Protein AF-A0ABD0QMB3-F1 (afdb_monomer_lite)

InterPro domains:
  IPR005568 Large ribosomal subunit protein uL6, N-terminal [PF03868] (6-65)

Secondary structure (DSSP, 8-state):
-------PPPPPP--SS-EEETTEESS-HHHHHHHTTTTT-------S--------PPPSEEEEE-SSTTS-SEEEEESS--

pLDDT: mean 79.15, std 12.91, range [47.41, 95.62]

Radius of gyration: 26.59 Å; chains: 1; bounding box: 52×44×64 Å

Sequence (82 aa):
MAEGDKKKKAHKHGSRNPVLVRGIGRYSRSSMYARRAMYKRKTKAPVTKIEKKVKERAPTTVTKTVGGDKNGGTRVVKLRKM

Organism: Cirrhinus mrigala (NCBI:txid683832)

Structure (mmCIF, N/CA/C/O backbone):
data_AF-A0ABD0QMB3-F1
#
_entry.id   AF-A0ABD0QMB3-F1
#
loop_
_atom_site.group_PDB
_atom_site.id
_atom_site.type_symbol
_atom_site.label_atom_id
_atom_site.label_alt_id
_atom_site.label_comp_id
_atom_site.label_asym_id
_atom_site.label_entity_id
_atom_site.label_seq_id
_atom_site.pdbx_PDB_ins_code
_atom_site.Cartn_x
_atom_site.Cartn_y
_atom_site.Cartn_z
_atom_site.occupancy
_atom_site.B_iso_or_equiv
_atom_site.auth_seq_id
_atom_site.auth_comp_id
_atom_site.auth_asym_id
_atom_site.auth_atom_id
_atom_site.pdbx_PDB_model_num
ATOM 1 N N . MET A 1 1 ? -22.901 34.499 -2.047 1.00 48.25 1 MET A N 1
ATOM 2 C CA . MET A 1 1 ? -22.904 33.251 -2.836 1.00 48.25 1 MET A CA 1
ATOM 3 C C . MET A 1 1 ? -21.518 33.071 -3.430 1.00 48.25 1 MET A C 1
ATOM 5 O O . MET A 1 1 ? -21.212 33.714 -4.420 1.00 48.25 1 MET A O 1
ATOM 9 N N . ALA A 1 2 ? -20.651 32.293 -2.791 1.00 47.41 2 ALA A N 1
ATOM 10 C CA . ALA A 1 2 ? -19.395 31.864 -3.395 1.00 47.41 2 ALA A CA 1
ATOM 11 C C . ALA A 1 2 ? -19.318 30.360 -3.160 1.00 47.41 2 ALA A C 1
ATOM 13 O O . ALA A 1 2 ? -19.138 29.895 -2.035 1.00 47.41 2 ALA A O 1
ATOM 14 N N . GLU A 1 3 ? -19.643 29.621 -4.213 1.00 48.66 3 GLU A N 1
ATOM 15 C CA . GLU A 1 3 ? -19.685 28.171 -4.230 1.00 48.66 3 GLU A CA 1
ATOM 16 C C . GLU A 1 3 ? -18.271 27.651 -3.947 1.00 48.66 3 GLU A C 1
ATOM 18 O O . GLU A 1 3 ? -17.344 27.876 -4.719 1.00 48.66 3 GLU A O 1
ATOM 23 N N . GLY A 1 4 ? -18.081 27.038 -2.778 1.00 53.25 4 GLY A N 1
ATOM 24 C CA . GLY A 1 4 ? -16.786 26.511 -2.369 1.00 53.25 4 GLY A CA 1
ATOM 25 C C . GLY A 1 4 ? -16.308 25.438 -3.342 1.00 53.25 4 GLY A C 1
ATOM 26 O O . GLY A 1 4 ? -16.994 24.433 -3.543 1.00 53.25 4 GLY A O 1
ATOM 27 N N . ASP A 1 5 ? -15.119 25.644 -3.906 1.00 62.78 5 ASP A N 1
ATOM 28 C CA . ASP A 1 5 ? -14.411 24.698 -4.764 1.00 62.78 5 ASP A CA 1
ATOM 29 C C . ASP A 1 5 ? -14.367 23.300 -4.130 1.00 62.78 5 ASP A C 1
ATOM 31 O O . ASP A 1 5 ? -13.554 22.986 -3.250 1.00 62.78 5 ASP A O 1
ATOM 35 N N . LYS A 1 6 ? -15.251 22.414 -4.592 1.00 65.50 6 LYS A N 1
ATOM 36 C CA . LYS A 1 6 ? -15.242 20.999 -4.218 1.00 65.50 6 LYS A CA 1
ATOM 37 C C . LYS A 1 6 ? -13.972 20.368 -4.794 1.00 65.50 6 LYS A C 1
ATOM 39 O O . LYS A 1 6 ? -13.936 19.979 -5.962 1.00 65.50 6 LYS A O 1
ATOM 44 N N . LYS A 1 7 ? -12.920 20.243 -3.973 1.00 64.88 7 LYS A N 1
ATOM 45 C CA . LYS A 1 7 ? -11.676 19.535 -4.333 1.00 64.88 7 LYS A CA 1
ATOM 46 C C . LYS A 1 7 ? -12.010 18.158 -4.915 1.00 64.88 7 LYS A C 1
ATOM 48 O O . LYS A 1 7 ? -12.527 17.285 -4.216 1.00 64.88 7 LYS A O 1
ATOM 53 N N . LYS A 1 8 ? -11.682 17.951 -6.196 1.00 69.06 8 LYS A N 1
ATOM 54 C CA . LYS A 1 8 ? -11.826 16.651 -6.864 1.00 69.06 8 LYS A CA 1
ATOM 55 C C . LYS A 1 8 ? -11.030 15.602 -6.086 1.00 69.06 8 LYS A C 1
ATOM 57 O O . LYS A 1 8 ? -9.850 15.790 -5.789 1.00 69.06 8 LYS A O 1
ATOM 62 N N . LYS A 1 9 ? -11.690 14.497 -5.736 1.00 72.75 9 LYS A N 1
ATOM 63 C CA . LYS A 1 9 ? -11.084 13.376 -5.009 1.00 72.75 9 LYS A CA 1
ATOM 64 C C . LYS A 1 9 ? -9.903 12.858 -5.835 1.00 72.75 9 LYS A C 1
ATOM 66 O O . LYS A 1 9 ? -10.098 12.428 -6.968 1.00 72.75 9 LYS A O 1
ATOM 71 N N . ALA A 1 10 ? -8.686 12.929 -5.295 1.00 74.31 10 ALA A N 1
ATOM 72 C CA . ALA A 1 10 ? -7.501 12.475 -6.014 1.00 74.31 10 ALA A CA 1
ATOM 73 C C . ALA A 1 10 ? -7.655 10.992 -6.386 1.00 74.31 10 ALA A C 1
ATOM 75 O O . ALA A 1 10 ? -7.964 10.157 -5.528 1.00 74.31 10 ALA A O 1
ATOM 76 N N . HIS A 1 11 ? -7.454 10.663 -7.663 1.00 71.88 11 HIS A N 1
ATOM 77 C CA . HIS A 1 11 ? -7.481 9.275 -8.108 1.00 71.88 11 HIS A CA 1
ATOM 78 C C . HIS A 1 11 ? -6.439 8.459 -7.339 1.00 71.88 11 HIS A C 1
ATOM 80 O O . HIS A 1 11 ? -5.316 8.914 -7.094 1.00 71.88 11 HIS A O 1
ATOM 86 N N . LYS A 1 12 ? -6.812 7.231 -6.955 1.00 78.62 12 LYS A N 1
ATOM 87 C CA . LYS A 1 12 ? -5.858 6.289 -6.364 1.00 78.62 12 LYS A CA 1
ATOM 88 C C . LYS A 1 12 ? -4.708 6.086 -7.346 1.00 78.62 12 LYS A C 1
ATOM 90 O O . LYS A 1 12 ? -4.910 5.972 -8.551 1.00 78.62 12 LYS A O 1
ATOM 95 N N . HIS A 1 13 ? -3.496 6.055 -6.811 1.00 80.50 13 HIS A N 1
ATOM 96 C CA . HIS A 1 13 ? -2.302 5.949 -7.628 1.00 80.50 13 HIS A CA 1
ATOM 97 C C . HIS A 1 13 ? -2.260 4.607 -8.383 1.00 80.50 13 HIS A C 1
ATOM 99 O O . HIS A 1 13 ? -2.297 3.549 -7.756 1.00 80.50 13 HIS A O 1
ATOM 105 N N . GLY A 1 14 ? -2.175 4.661 -9.716 1.00 84.62 14 GLY A N 1
ATOM 106 C CA . GLY A 1 14 ? -2.034 3.484 -10.579 1.00 84.62 14 GLY A CA 1
ATOM 107 C C . GLY A 1 14 ? -0.621 2.887 -10.581 1.00 84.62 14 GLY A C 1
ATOM 108 O O . GLY A 1 14 ? 0.297 3.382 -9.924 1.00 84.62 14 GLY A O 1
ATOM 109 N N . SER A 1 15 ? -0.416 1.808 -11.342 1.00 85.69 15 SER A N 1
ATOM 110 C CA . SER A 1 15 ? 0.927 1.247 -11.541 1.00 85.69 15 SER A CA 1
ATOM 111 C C . SER A 1 15 ? 1.828 2.243 -12.280 1.00 85.69 15 SER A C 1
ATOM 113 O O . SER A 1 15 ? 1.469 2.751 -13.335 1.00 85.69 15 SER A O 1
ATOM 115 N N . ARG A 1 16 ? 3.047 2.465 -11.768 1.00 90.12 16 ARG A N 1
ATOM 116 C CA . ARG A 1 16 ? 4.103 3.219 -12.478 1.00 90.12 16 ARG A CA 1
ATOM 117 C C . ARG A 1 16 ? 4.868 2.372 -13.509 1.00 90.12 16 ARG A C 1
ATOM 119 O O . ARG A 1 16 ? 5.782 2.905 -14.139 1.00 90.12 16 ARG A O 1
ATOM 126 N N . ASN A 1 17 ? 4.549 1.075 -13.628 1.00 93.56 17 ASN A N 1
ATOM 127 C CA . ASN A 1 17 ? 5.141 0.151 -14.598 1.00 93.56 17 ASN A CA 1
ATOM 128 C C . ASN A 1 17 ? 4.086 -0.254 -15.641 1.00 93.56 17 ASN A C 1
ATOM 130 O O . ASN A 1 17 ? 3.178 -1.012 -15.280 1.00 93.56 17 ASN A O 1
ATOM 134 N N . PRO A 1 18 ? 4.162 0.256 -16.884 1.00 93.00 18 PRO A N 1
ATOM 135 C CA . PRO A 1 18 ? 3.263 -0.164 -17.950 1.00 93.00 18 PRO A CA 1
ATOM 136 C C . PRO A 1 18 ? 3.580 -1.602 -18.376 1.00 93.00 18 PRO A C 1
ATOM 138 O O . PRO A 1 18 ? 4.731 -2.039 -18.333 1.00 93.00 18 PRO A O 1
ATOM 141 N N . VAL A 1 19 ? 2.546 -2.331 -18.781 1.00 94.06 19 VAL A N 1
ATOM 142 C CA . VAL A 1 19 ?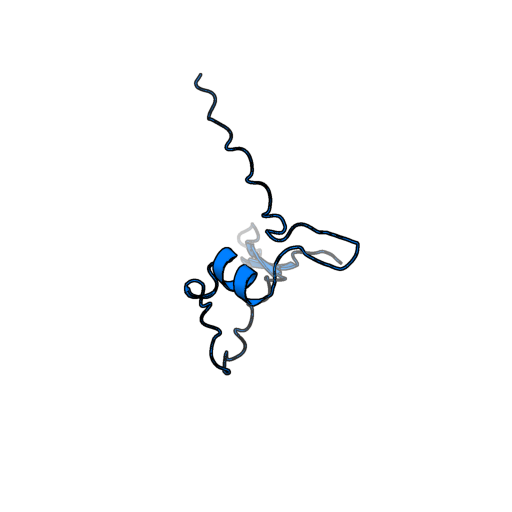 2.649 -3.714 -19.262 1.00 94.06 19 VAL A CA 1
ATOM 143 C C . VAL A 1 19 ? 3.122 -3.697 -20.718 1.00 94.06 19 VAL A C 1
ATOM 145 O O . VAL A 1 19 ? 2.625 -2.894 -21.503 1.00 94.06 19 VAL A O 1
ATOM 148 N N . LEU A 1 20 ? 4.098 -4.541 -21.064 1.00 91.56 20 LEU A N 1
ATOM 149 C CA . LEU A 1 20 ? 4.518 -4.754 -22.457 1.00 91.56 20 LEU A CA 1
ATOM 150 C C . LEU A 1 20 ? 3.711 -5.889 -23.087 1.00 91.56 20 LEU A C 1
ATOM 152 O O . LEU A 1 20 ? 3.097 -5.715 -24.130 1.00 91.56 20 LEU A O 1
ATOM 156 N N . VAL A 1 21 ? 3.677 -7.028 -22.399 1.00 93.31 21 VAL A N 1
ATOM 157 C CA . VAL A 1 21 ? 2.862 -8.208 -22.711 1.00 93.31 21 VAL A CA 1
ATOM 158 C C . VAL A 1 21 ? 2.289 -8.759 -21.409 1.00 93.31 21 VAL A C 1
ATOM 160 O O . VAL A 1 21 ? 2.776 -8.423 -20.327 1.00 93.31 21 VAL A O 1
ATOM 163 N N . ARG A 1 22 ? 1.243 -9.588 -21.470 1.00 94.44 22 ARG A N 1
ATOM 164 C CA . ARG A 1 22 ? 0.574 -10.108 -20.266 1.00 94.44 22 ARG A CA 1
ATOM 165 C C . ARG A 1 22 ? 1.591 -10.773 -19.325 1.00 94.44 22 ARG A C 1
ATOM 167 O O . ARG A 1 22 ? 2.231 -11.748 -19.688 1.00 94.44 22 ARG A O 1
ATOM 174 N N . GLY A 1 23 ? 1.737 -10.226 -18.117 1.00 92.38 23 GLY A N 1
ATOM 175 C CA . GLY A 1 23 ? 2.676 -10.721 -17.101 1.00 92.38 23 GLY A CA 1
ATOM 176 C C . GLY A 1 23 ? 4.075 -10.089 -17.118 1.00 92.38 23 GLY A C 1
ATOM 177 O O . GLY A 1 23 ? 4.809 -10.267 -16.149 1.00 92.38 23 GLY A O 1
ATOM 178 N N . ILE A 1 24 ? 4.433 -9.294 -18.136 1.00 93.44 24 ILE A N 1
ATOM 179 C CA . ILE A 1 24 ? 5.746 -8.636 -18.241 1.00 93.44 24 ILE A CA 1
ATOM 180 C C . ILE A 1 24 ? 5.581 -7.113 -18.241 1.00 93.44 24 ILE A C 1
ATOM 182 O O . ILE A 1 24 ? 4.959 -6.518 -19.124 1.00 93.44 24 ILE A O 1
ATOM 186 N N . GLY A 1 25 ? 6.163 -6.468 -17.229 1.00 94.31 25 GLY A N 1
ATOM 187 C CA . GLY A 1 25 ? 6.251 -5.011 -17.145 1.00 94.31 25 GLY A CA 1
ATOM 188 C C . GLY A 1 25 ? 7.440 -4.455 -17.928 1.00 94.31 25 GLY A C 1
ATOM 189 O O . GLY A 1 25 ? 8.445 -5.133 -18.110 1.00 94.31 25 GLY A O 1
ATOM 190 N N . ARG A 1 26 ? 7.350 -3.190 -18.343 1.00 95.62 26 ARG A N 1
ATOM 191 C CA . ARG A 1 26 ? 8.404 -2.488 -19.093 1.00 95.62 26 ARG A CA 1
ATOM 192 C C . ARG A 1 26 ? 9.697 -2.294 -18.304 1.00 95.62 26 ARG A C 1
ATOM 194 O O . ARG A 1 26 ? 10.778 -2.313 -18.879 1.00 95.62 26 ARG A O 1
ATOM 201 N N . TYR A 1 27 ? 9.588 -2.041 -17.004 1.00 95.62 27 TYR A N 1
ATOM 202 C CA . TYR A 1 27 ? 10.719 -1.668 -16.156 1.00 95.62 27 TYR A CA 1
ATOM 203 C C . TYR A 1 27 ? 11.167 -2.806 -15.237 1.00 95.62 27 TYR A C 1
ATOM 205 O O . TYR A 1 27 ? 10.344 -3.530 -14.671 1.00 95.62 27 TYR A O 1
ATOM 213 N N . SER A 1 28 ? 12.485 -2.896 -15.039 1.00 93.81 28 SER A N 1
ATOM 214 C CA . SER A 1 28 ? 13.148 -3.805 -14.098 1.00 93.81 28 SER A CA 1
ATOM 215 C C . SER A 1 28 ? 12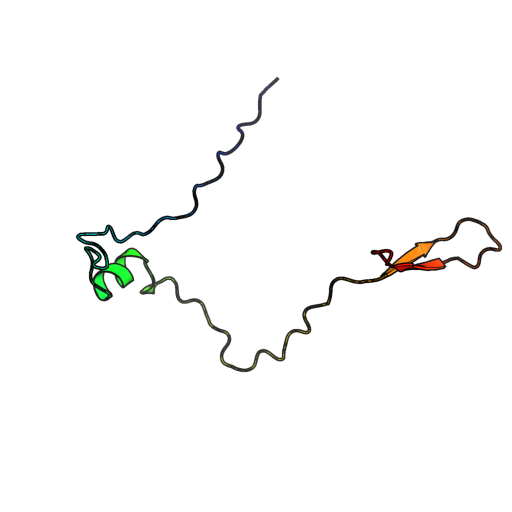.918 -3.423 -12.626 1.00 93.81 28 SER A C 1
ATOM 217 O O . SER A 1 28 ? 12.433 -2.336 -12.296 1.00 93.81 28 SER A O 1
ATOM 219 N N . ARG A 1 29 ? 13.315 -4.303 -11.696 1.00 92.50 29 ARG A N 1
ATOM 220 C CA . ARG A 1 29 ? 13.172 -4.064 -10.246 1.00 92.50 29 ARG A CA 1
ATOM 221 C C . ARG A 1 29 ? 13.934 -2.821 -9.771 1.00 92.50 29 ARG A C 1
ATOM 223 O O . ARG A 1 29 ? 13.357 -1.998 -9.061 1.00 92.50 29 ARG A O 1
ATOM 230 N N . SER A 1 30 ? 15.190 -2.656 -10.185 1.00 94.19 30 SER A N 1
ATOM 231 C CA . SER A 1 30 ? 16.050 -1.539 -9.762 1.00 94.19 30 SER A CA 1
ATOM 232 C C . SER A 1 30 ? 15.562 -0.195 -10.309 1.00 94.19 30 SER A C 1
ATOM 234 O O . SER A 1 30 ? 15.484 0.789 -9.574 1.00 94.19 30 SER A O 1
ATOM 236 N N . SER A 1 31 ? 15.127 -0.162 -11.572 1.00 94.31 31 SER A N 1
ATOM 237 C CA . SER A 1 31 ? 14.539 1.047 -12.164 1.00 94.31 31 SER A CA 1
ATOM 238 C C . SER A 1 31 ? 13.220 1.428 -11.478 1.00 94.31 31 SER A C 1
ATOM 240 O O . SER A 1 31 ? 12.986 2.600 -11.169 1.00 94.31 31 SER A O 1
ATOM 242 N N . MET A 1 32 ? 12.385 0.447 -11.124 1.00 94.19 32 MET A N 1
ATOM 243 C CA . MET A 1 32 ? 11.169 0.686 -10.341 1.00 94.19 32 MET A CA 1
ATOM 244 C C . MET A 1 32 ? 11.438 1.167 -8.909 1.00 94.19 32 MET A C 1
ATOM 246 O O . MET A 1 32 ? 10.669 1.988 -8.397 1.00 94.19 32 MET A O 1
ATOM 250 N N . TYR A 1 33 ? 12.510 0.698 -8.266 1.00 92.06 33 TYR A N 1
ATOM 251 C CA . TYR A 1 33 ? 12.923 1.150 -6.934 1.00 92.06 33 TYR A CA 1
ATOM 252 C C . TYR A 1 33 ? 13.231 2.656 -6.919 1.00 92.06 33 TYR A C 1
ATOM 254 O O . TYR A 1 33 ? 12.723 3.384 -6.056 1.00 92.06 33 TYR A O 1
ATOM 262 N N . ALA A 1 34 ? 13.962 3.135 -7.932 1.00 91.81 34 ALA A N 1
ATOM 263 C CA . ALA A 1 34 ? 14.236 4.556 -8.131 1.00 91.81 34 ALA A CA 1
ATOM 264 C C . ALA A 1 34 ? 12.953 5.357 -8.434 1.00 91.81 34 ALA A C 1
ATOM 266 O O . ALA A 1 34 ? 12.678 6.346 -7.753 1.00 91.81 34 ALA A O 1
ATOM 267 N N . ARG A 1 35 ? 12.103 4.892 -9.367 1.00 91.75 35 ARG A N 1
ATOM 268 C CA . ARG A 1 35 ? 10.840 5.572 -9.752 1.00 91.75 35 ARG A CA 1
ATOM 269 C C . ARG A 1 35 ? 9.827 5.694 -8.613 1.00 91.75 35 ARG A C 1
ATOM 271 O O . ARG A 1 35 ? 9.058 6.651 -8.563 1.00 91.75 35 ARG A O 1
ATOM 278 N N . ARG A 1 36 ? 9.780 4.715 -7.704 1.00 89.94 36 ARG A N 1
ATOM 279 C CA . ARG A 1 36 ? 8.929 4.763 -6.499 1.00 89.94 36 ARG A CA 1
ATOM 280 C C . ARG A 1 36 ? 9.537 5.618 -5.380 1.00 89.94 36 ARG A C 1
ATOM 282 O O . ARG A 1 36 ? 8.876 5.812 -4.361 1.00 89.94 36 ARG A O 1
ATOM 289 N N . ALA A 1 37 ? 10.765 6.110 -5.561 1.00 90.38 37 ALA A N 1
ATOM 290 C CA . ALA A 1 37 ? 11.560 6.801 -4.551 1.00 90.38 37 ALA A CA 1
ATOM 291 C C . ALA A 1 37 ? 11.664 6.015 -3.231 1.00 90.38 37 ALA A C 1
ATOM 293 O O . ALA A 1 37 ? 11.666 6.592 -2.142 1.00 90.38 37 ALA A O 1
ATOM 294 N N . MET A 1 38 ? 11.742 4.682 -3.326 1.00 87.62 38 MET A N 1
ATOM 295 C CA . MET A 1 38 ? 11.775 3.795 -2.155 1.00 87.62 38 MET A CA 1
ATOM 296 C C . MET A 1 38 ? 13.009 4.040 -1.280 1.00 87.62 38 MET A C 1
ATOM 298 O O . MET A 1 38 ? 12.931 3.909 -0.066 1.00 87.62 38 MET A O 1
ATOM 302 N N . TYR A 1 39 ? 14.114 4.488 -1.880 1.00 87.81 39 TYR A N 1
ATOM 303 C CA . TYR A 1 39 ? 15.335 4.860 -1.165 1.00 87.81 39 TYR A CA 1
ATOM 304 C C . TYR A 1 39 ? 15.130 5.982 -0.134 1.00 87.81 39 TYR A C 1
ATOM 306 O O . TYR A 1 39 ? 15.775 5.966 0.912 1.00 87.81 39 TYR A O 1
ATOM 314 N N . LYS A 1 40 ? 14.203 6.918 -0.400 1.00 87.94 40 LYS A N 1
ATOM 315 C CA . LYS A 1 40 ? 13.773 7.964 0.549 1.00 87.94 40 LYS A CA 1
ATOM 316 C C . LYS A 1 40 ? 12.636 7.480 1.444 1.00 87.94 40 LYS A C 1
ATOM 318 O O . LYS A 1 40 ? 12.588 7.812 2.623 1.00 87.94 40 LYS A O 1
ATOM 323 N N . ARG A 1 41 ? 11.715 6.682 0.893 1.00 80.56 41 ARG A N 1
ATOM 324 C CA . ARG A 1 41 ? 10.555 6.124 1.606 1.00 80.56 41 ARG A CA 1
ATOM 325 C C . ARG A 1 41 ? 10.950 4.898 2.428 1.00 80.56 41 ARG A C 1
ATOM 327 O O . ARG A 1 41 ? 10.471 3.793 2.190 1.00 80.56 41 ARG A O 1
ATOM 334 N N . LYS A 1 42 ? 11.810 5.098 3.421 1.00 73.12 42 LYS A N 1
ATOM 335 C CA . LYS A 1 42 ? 12.078 4.078 4.433 1.00 73.12 42 LYS A CA 1
ATOM 336 C C . LYS A 1 42 ? 10.968 4.154 5.473 1.00 73.12 42 LYS A C 1
ATOM 338 O O . LYS A 1 42 ? 11.011 4.977 6.383 1.00 73.12 42 LYS A O 1
ATOM 343 N N . THR A 1 43 ? 9.942 3.321 5.326 1.00 68.38 43 THR A N 1
ATOM 344 C CA . THR A 1 43 ? 9.023 3.071 6.437 1.00 68.38 43 THR A CA 1
ATOM 345 C C . THR A 1 43 ? 9.837 2.417 7.545 1.00 68.38 43 THR A C 1
ATOM 347 O O . THR A 1 43 ? 10.339 1.309 7.352 1.00 68.38 43 THR A O 1
ATOM 350 N N . LYS A 1 44 ? 10.007 3.101 8.682 1.00 64.69 44 LYS A N 1
ATOM 351 C CA . LYS A 1 44 ? 10.533 2.474 9.896 1.00 64.69 44 LYS A CA 1
ATOM 352 C C . LYS A 1 44 ? 9.534 1.385 10.286 1.00 64.69 44 LYS A C 1
ATOM 354 O O . LYS A 1 44 ? 8.480 1.686 10.840 1.00 64.69 44 LYS A O 1
ATOM 359 N N . ALA A 1 45 ? 9.819 0.140 9.916 1.00 61.06 45 ALA A N 1
ATOM 360 C CA . ALA A 1 45 ? 9.124 -0.985 10.510 1.00 61.06 45 ALA A CA 1
ATOM 361 C C . ALA A 1 45 ? 9.508 -0.979 11.996 1.00 61.06 45 ALA A C 1
ATOM 363 O O . ALA A 1 45 ? 10.702 -0.874 12.293 1.00 61.06 45 ALA A O 1
ATOM 364 N N . PRO A 1 46 ? 8.550 -1.018 12.932 1.00 62.50 46 PRO A N 1
ATOM 365 C CA . PRO A 1 46 ? 8.897 -1.231 14.326 1.00 62.50 46 PRO A CA 1
ATOM 366 C C . PRO A 1 46 ? 9.642 -2.565 14.406 1.00 62.50 46 PRO A C 1
ATOM 368 O O . PRO A 1 46 ? 9.096 -3.613 14.057 1.00 62.50 46 PRO A O 1
ATOM 371 N N . VAL A 1 47 ? 10.917 -2.493 14.790 1.00 61.56 47 VAL A N 1
ATOM 372 C CA . VAL A 1 47 ? 11.762 -3.659 15.036 1.00 61.56 47 VAL A CA 1
ATOM 373 C C . VAL A 1 47 ? 11.046 -4.483 16.097 1.00 61.56 47 VAL A C 1
ATOM 375 O O . VAL A 1 47 ? 10.709 -3.981 17.164 1.00 61.56 47 VAL A O 1
ATOM 378 N N . THR A 1 48 ? 10.702 -5.705 15.714 1.00 65.00 48 THR A N 1
ATOM 379 C CA . THR A 1 48 ? 10.062 -6.769 16.491 1.00 65.00 48 THR A CA 1
ATOM 380 C C . THR A 1 48 ? 10.127 -6.590 18.011 1.00 65.00 48 THR A C 1
ATOM 382 O O . THR A 1 48 ? 11.087 -7.011 18.649 1.00 65.00 48 THR A O 1
ATOM 385 N N . LYS A 1 49 ? 9.084 -5.951 18.550 1.00 62.25 49 LYS A N 1
ATOM 386 C CA . LYS A 1 49 ? 8.414 -6.128 19.854 1.00 62.25 49 LYS A CA 1
ATOM 387 C C . LYS A 1 49 ? 7.411 -4.979 19.989 1.00 62.25 49 LYS A C 1
ATOM 389 O O . LYS A 1 49 ? 7.490 -4.133 20.868 1.00 62.25 49 LYS A O 1
ATOM 394 N N . ILE A 1 50 ? 6.456 -4.915 19.059 1.00 59.31 50 ILE A N 1
ATOM 395 C CA . ILE A 1 50 ? 5.213 -4.219 19.380 1.00 59.31 50 ILE A CA 1
ATOM 396 C C . ILE A 1 50 ? 4.538 -5.163 20.365 1.00 59.31 50 ILE A C 1
ATOM 398 O O . ILE A 1 50 ? 3.935 -6.151 19.939 1.00 59.31 50 ILE A O 1
ATOM 402 N N . GLU A 1 51 ? 4.693 -4.912 21.667 1.00 61.72 51 GLU A N 1
ATOM 403 C CA . GLU A 1 51 ? 3.698 -5.356 22.642 1.00 61.72 51 GLU A CA 1
ATOM 404 C C . GLU A 1 51 ? 2.362 -5.102 21.979 1.00 61.72 51 GLU A C 1
ATOM 406 O O . GLU A 1 51 ? 2.131 -3.970 21.545 1.00 61.72 51 GLU A O 1
ATOM 411 N N . LYS A 1 52 ? 1.586 -6.166 21.727 1.00 62.41 52 LYS A N 1
ATOM 412 C CA . LYS A 1 52 ? 0.322 -6.075 21.000 1.00 62.41 52 LYS A CA 1
ATOM 413 C C . LYS A 1 52 ? -0.400 -4.875 21.587 1.00 62.41 52 LYS A C 1
ATOM 415 O O . LYS A 1 52 ? -0.906 -4.984 22.698 1.00 62.41 52 LYS A O 1
ATOM 420 N N . LYS A 1 53 ? -0.406 -3.735 20.876 1.00 61.34 53 LYS A N 1
ATOM 421 C CA . LYS A 1 53 ? -1.239 -2.606 21.261 1.00 61.34 53 LYS A CA 1
ATOM 422 C C . LYS A 1 53 ? -2.600 -3.244 21.291 1.00 61.34 53 LYS A C 1
ATOM 424 O O . LYS A 1 53 ? -3.058 -3.704 20.239 1.00 61.34 53 LYS A O 1
ATOM 429 N N . VAL A 1 54 ? -3.140 -3.422 22.493 1.00 62.09 54 VAL A N 1
ATOM 430 C CA . VAL A 1 54 ? -4.481 -3.936 22.692 1.00 62.09 54 VAL A CA 1
ATOM 431 C C . VAL A 1 54 ? -5.301 -2.939 21.910 1.00 62.09 54 VAL A C 1
ATOM 433 O O . VAL A 1 54 ? -5.446 -1.796 22.329 1.00 62.09 54 VAL A O 1
ATOM 436 N N . LYS A 1 55 ? -5.651 -3.301 20.668 1.00 64.88 55 LYS A N 1
ATOM 437 C CA . LYS A 1 55 ? -6.501 -2.475 19.832 1.00 64.88 55 LYS A CA 1
ATOM 438 C C . LYS A 1 55 ? -7.736 -2.359 20.680 1.00 64.88 55 LYS A C 1
ATOM 440 O O . LYS A 1 55 ? -8.396 -3.378 20.897 1.00 64.88 55 LYS A O 1
ATOM 445 N N . GLU A 1 56 ? -7.936 -1.174 21.237 1.00 67.69 56 GLU A N 1
ATOM 446 C CA . GLU A 1 56 ? -9.097 -0.875 22.037 1.00 67.69 56 GLU A CA 1
ATOM 447 C C . GLU A 1 56 ? -10.280 -1.311 21.187 1.00 67.69 56 GLU A C 1
ATOM 449 O O . GLU A 1 56 ? -10.483 -0.839 20.062 1.00 67.69 56 GLU A O 1
ATOM 454 N N . ARG A 1 57 ? -10.929 -2.388 21.632 1.00 73.56 57 ARG A N 1
ATOM 455 C CA . ARG A 1 57 ? -12.061 -2.923 20.899 1.00 73.56 57 ARG A CA 1
ATOM 456 C C . ARG A 1 57 ? -13.105 -1.828 20.968 1.00 73.56 57 ARG A C 1
ATOM 458 O O . ARG A 1 57 ? -13.342 -1.293 22.047 1.00 73.56 57 ARG A O 1
ATOM 465 N N . ALA A 1 58 ? -13.700 -1.497 19.825 1.00 77.88 58 ALA A N 1
ATOM 466 C CA . ALA A 1 58 ? -14.806 -0.556 19.809 1.00 77.88 58 ALA A CA 1
ATOM 467 C C . ALA A 1 58 ? -15.825 -0.990 20.882 1.00 77.88 58 ALA A C 1
ATOM 469 O O . ALA A 1 58 ? -16.151 -2.183 20.942 1.00 77.88 58 ALA A O 1
ATOM 470 N N . PRO A 1 59 ? -16.265 -0.076 21.762 1.00 81.44 59 PRO A N 1
ATOM 471 C CA . PRO A 1 59 ? -17.079 -0.444 22.907 1.00 81.44 59 PRO A CA 1
ATOM 472 C C . PRO A 1 59 ? -18.398 -1.048 22.428 1.00 81.44 59 PRO A C 1
ATOM 474 O O . PRO A 1 59 ? -19.112 -0.459 21.621 1.00 81.44 59 PRO A O 1
ATOM 477 N N . THR A 1 60 ? -18.739 -2.233 22.931 1.00 85.12 60 THR A N 1
ATOM 478 C CA . THR A 1 60 ? -20.010 -2.906 22.607 1.00 85.12 60 THR A CA 1
ATOM 479 C C . THR A 1 60 ? -21.192 -2.283 23.359 1.00 85.12 60 THR A C 1
ATOM 481 O O . THR A 1 60 ? -22.355 -2.452 22.980 1.00 85.12 60 THR A O 1
ATOM 484 N N . THR A 1 61 ? -20.903 -1.559 24.439 1.00 88.25 61 THR A N 1
ATOM 485 C CA . THR A 1 61 ? -21.877 -1.019 25.387 1.00 88.25 61 THR A CA 1
ATOM 486 C C . THR A 1 61 ? -21.638 0.461 25.640 1.00 88.25 61 THR A C 1
ATOM 488 O O . THR A 1 61 ? -20.493 0.896 25.724 1.00 88.25 61 THR A O 1
ATOM 491 N N . VAL A 1 62 ? -22.722 1.212 25.824 1.00 88.62 62 VAL A N 1
ATOM 492 C CA . VAL A 1 62 ? -22.709 2.628 26.208 1.00 88.62 62 VAL A CA 1
ATOM 493 C C . VAL A 1 62 ? -23.493 2.802 27.501 1.00 88.62 62 VAL A C 1
ATOM 495 O O . VAL A 1 62 ? -24.604 2.287 27.630 1.00 88.62 62 VAL A O 1
ATOM 498 N N . THR A 1 63 ? -22.929 3.538 28.455 1.00 88.81 63 THR A N 1
ATOM 499 C CA . THR A 1 63 ? -23.637 4.001 29.650 1.00 88.81 63 THR A CA 1
ATOM 500 C C . THR A 1 63 ? -24.536 5.173 29.271 1.00 88.81 63 THR A C 1
ATOM 502 O O . THR A 1 63 ? -24.079 6.196 28.767 1.00 88.81 63 THR A O 1
ATOM 505 N N . LYS A 1 64 ? -25.842 5.014 29.471 1.00 85.31 64 LYS A N 1
ATOM 506 C CA . LYS A 1 64 ? -26.833 6.073 29.270 1.00 85.31 64 LYS A CA 1
ATOM 507 C C . LYS A 1 64 ? -27.398 6.488 30.613 1.00 85.31 64 LYS A C 1
ATOM 509 O O . LYS A 1 64 ? -27.67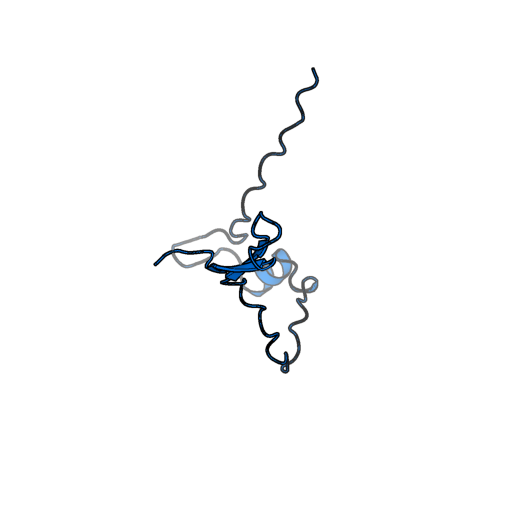9 5.628 31.444 1.00 85.31 64 LYS A O 1
ATOM 514 N N . THR A 1 65 ? -27.593 7.782 30.819 1.00 85.06 65 THR A N 1
ATOM 515 C CA . THR A 1 65 ? -28.363 8.266 31.962 1.00 85.06 65 THR A CA 1
ATOM 516 C C . THR A 1 65 ? -29.840 7.938 31.762 1.00 85.06 65 THR A C 1
ATOM 518 O O . THR A 1 65 ? -30.350 7.956 30.639 1.00 85.06 65 THR A O 1
ATOM 521 N N . VAL A 1 66 ? -30.524 7.573 32.841 1.00 77.31 66 VAL A N 1
ATOM 522 C CA . VAL A 1 66 ? -31.965 7.307 32.833 1.00 77.31 66 VAL A CA 1
ATOM 523 C C . VAL A 1 66 ? -32.653 8.484 33.503 1.00 77.31 66 VAL A C 1
ATOM 525 O O . VAL A 1 66 ? -32.297 8.847 34.619 1.00 77.31 66 VAL A O 1
ATOM 528 N N . GLY A 1 67 ? -33.616 9.094 32.811 1.00 78.44 67 GLY A N 1
ATOM 529 C CA . GLY A 1 67 ? -34.386 10.211 33.352 1.00 78.44 67 GLY A CA 1
ATOM 530 C C . GLY A 1 67 ? -35.284 9.773 34.511 1.00 78.44 67 GLY A C 1
ATOM 531 O O . GLY A 1 67 ? -35.939 8.730 34.433 1.00 78.44 67 GLY A O 1
ATOM 532 N N . GLY A 1 68 ? -35.314 10.578 35.573 1.00 77.81 68 GLY A N 1
ATOM 533 C CA . GLY A 1 68 ? -36.168 10.404 36.748 1.00 77.81 68 GLY A CA 1
ATOM 534 C C . GLY A 1 68 ? -35.372 10.184 38.034 1.00 77.81 68 GLY A C 1
ATOM 535 O O . GLY A 1 68 ? -34.541 9.280 38.112 1.00 77.81 68 GLY A O 1
ATOM 536 N N . ASP A 1 69 ? -35.684 10.971 39.063 1.00 74.50 69 ASP A N 1
ATOM 537 C CA . ASP A 1 69 ? -34.916 11.056 40.318 1.00 74.50 69 ASP A CA 1
ATOM 538 C C . ASP A 1 69 ? -34.829 9.728 41.089 1.00 74.50 69 ASP A C 1
ATOM 540 O O . ASP A 1 69 ? -33.904 9.505 41.864 1.00 74.50 69 ASP A O 1
ATOM 544 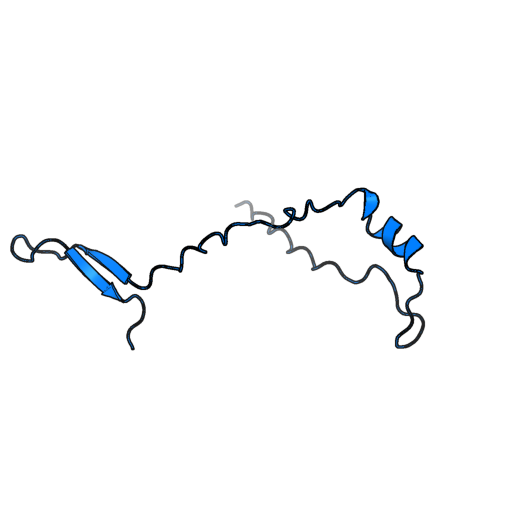N N . LYS A 1 70 ? -35.763 8.801 40.842 1.00 79.38 70 LYS A N 1
ATOM 545 C CA . LYS A 1 70 ? -35.831 7.479 41.492 1.00 79.38 70 LYS A CA 1
ATOM 546 C C . LYS A 1 70 ? -35.318 6.325 40.620 1.00 79.38 70 LYS A C 1
ATOM 548 O O . LYS A 1 70 ? -35.375 5.174 41.041 1.00 79.38 70 LYS A O 1
ATOM 553 N N . ASN A 1 71 ? -34.810 6.602 39.416 1.00 74.19 71 ASN A N 1
ATOM 554 C CA . ASN A 1 71 ? -34.476 5.574 38.417 1.00 74.19 71 ASN A CA 1
ATOM 555 C C . ASN A 1 71 ? -33.003 5.121 38.418 1.00 74.19 71 ASN A C 1
ATOM 557 O O . ASN A 1 71 ? -32.564 4.451 37.480 1.00 74.19 71 ASN A O 1
ATOM 561 N N . GLY A 1 72 ? -32.237 5.446 39.464 1.00 75.19 72 GLY A N 1
ATOM 562 C CA . GLY A 1 72 ? -30.890 4.898 39.673 1.00 75.19 72 GLY A CA 1
ATOM 563 C C . GLY A 1 72 ? -29.803 5.447 38.738 1.00 75.19 72 GLY A C 1
ATOM 564 O O . GLY A 1 72 ? -28.732 4.855 38.624 1.00 75.19 72 GLY A O 1
ATOM 565 N N . GLY A 1 73 ? -30.049 6.577 38.067 1.00 79.94 73 GLY A N 1
ATOM 566 C CA . GLY A 1 73 ? -29.020 7.383 37.403 1.00 79.94 73 GLY A CA 1
ATOM 567 C C . GLY A 1 73 ? -28.549 6.872 36.039 1.00 79.94 73 GLY A C 1
ATOM 568 O O . GLY A 1 73 ? -28.705 7.590 35.054 1.00 79.94 73 GLY A O 1
ATOM 569 N N . THR A 1 74 ? -27.972 5.667 35.932 1.00 87.62 74 THR A N 1
ATOM 570 C CA . THR A 1 74 ? -27.389 5.166 34.665 1.00 87.62 74 THR A CA 1
ATOM 571 C C . THR A 1 74 ? -27.719 3.705 34.354 1.00 87.62 74 THR A C 1
ATOM 573 O O . THR A 1 74 ? -27.892 2.876 35.242 1.00 87.62 74 THR A O 1
ATOM 576 N N . ARG A 1 75 ? -27.797 3.374 33.059 1.00 84.94 75 ARG A N 1
ATOM 577 C CA . ARG A 1 75 ? -27.941 2.009 32.535 1.00 84.94 75 ARG A CA 1
ATOM 578 C C . ARG A 1 75 ? -26.914 1.734 31.448 1.00 84.94 75 ARG A C 1
ATOM 580 O O . ARG A 1 75 ? -26.696 2.551 30.555 1.00 84.94 75 ARG A O 1
ATOM 587 N N . VAL A 1 76 ? -26.325 0.544 31.490 1.00 88.12 76 VAL A N 1
ATOM 588 C CA . VAL A 1 76 ? -25.438 0.042 30.436 1.00 88.12 76 VAL A CA 1
ATOM 589 C C . VAL A 1 76 ? -26.296 -0.552 29.317 1.00 88.12 76 VAL A C 1
ATOM 591 O O . VAL A 1 76 ? -27.019 -1.523 29.528 1.00 88.12 76 VAL A O 1
ATOM 594 N N . VAL A 1 77 ? -26.234 0.032 28.119 1.00 87.56 77 VAL A N 1
ATOM 595 C CA . VAL A 1 77 ? -27.031 -0.368 26.949 1.00 87.56 77 VAL A CA 1
ATOM 596 C C . VAL A 1 77 ? -26.115 -0.916 25.857 1.00 87.56 77 VAL A C 1
ATOM 598 O O . VAL A 1 77 ? -25.104 -0.302 25.520 1.00 87.56 77 VAL A O 1
ATOM 601 N N . LYS A 1 78 ? -26.468 -2.067 25.271 1.00 90.00 78 LYS A N 1
ATOM 602 C CA . LYS A 1 78 ? -25.762 -2.629 24.106 1.00 90.00 78 LYS A CA 1
ATOM 603 C C . LYS A 1 78 ? -26.023 -1.772 22.863 1.00 90.00 78 LYS A C 1
ATOM 605 O O . LYS A 1 78 ? -27.169 -1.416 22.595 1.00 90.00 78 LYS A O 1
ATOM 610 N N . LEU A 1 79 ? -24.982 -1.486 22.081 1.00 85.69 79 LEU A N 1
ATOM 611 C CA . LEU A 1 79 ? -25.111 -0.714 20.836 1.00 85.69 79 LEU A CA 1
ATOM 612 C C . LEU A 1 79 ? -25.834 -1.480 19.725 1.00 85.69 79 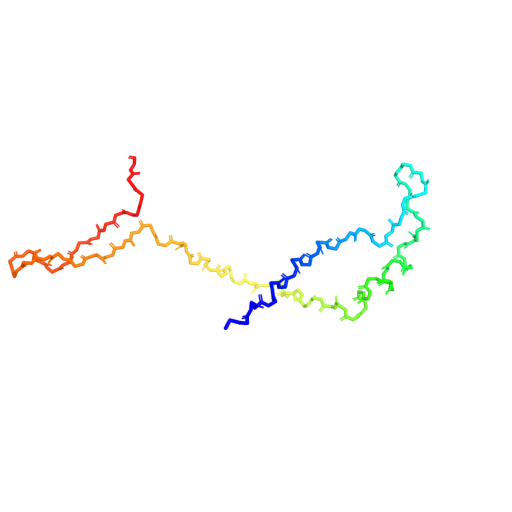LEU A C 1
ATOM 614 O O . LEU A 1 79 ? -26.516 -0.876 18.902 1.00 85.69 79 LEU A O 1
ATOM 618 N N . ARG A 1 80 ? -25.705 -2.808 19.710 1.00 84.75 80 ARG A N 1
ATOM 619 C CA . ARG A 1 80 ? -26.387 -3.683 18.759 1.00 84.75 80 ARG A CA 1
ATOM 620 C C . ARG A 1 80 ? -27.364 -4.569 19.522 1.00 84.75 80 ARG A C 1
ATOM 622 O O . ARG A 1 80 ? -26.958 -5.279 20.444 1.00 84.75 80 ARG A O 1
ATOM 629 N N . LYS A 1 81 ? -28.645 -4.494 19.156 1.00 80.50 81 LYS A N 1
ATOM 630 C CA . LYS A 1 81 ? -29.632 -5.500 19.558 1.00 80.50 81 LYS A CA 1
ATOM 631 C C . LYS A 1 81 ? -29.297 -6.799 18.823 1.00 80.50 81 LYS A C 1
ATOM 633 O O . LYS A 1 81 ? -28.767 -6.737 17.713 1.00 80.50 81 LYS A O 1
ATOM 638 N N . MET A 1 82 ? -29.511 -7.928 19.488 1.00 74.12 82 MET A N 1
ATOM 639 C CA . MET A 1 82 ? -29.391 -9.230 18.836 1.00 74.12 8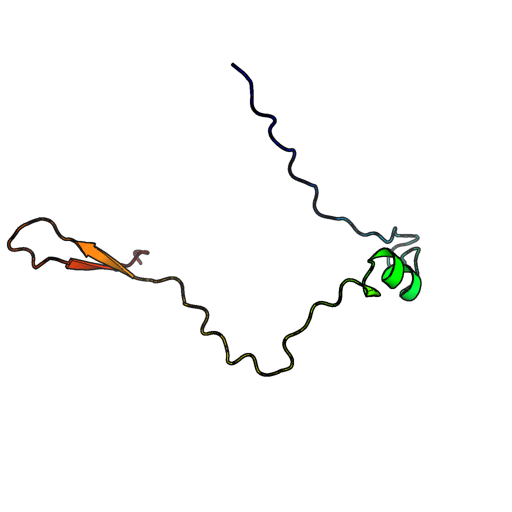2 MET A CA 1
ATOM 640 C C . MET A 1 82 ? -30.471 -9.360 17.766 1.00 74.12 82 MET A C 1
ATOM 642 O O . MET A 1 82 ? -31.568 -8.804 18.009 1.00 74.12 82 MET A O 1
#

Foldseek 3Di:
DDPPPPPDDDDDDDDPWDAPDVPDTPDDPVVVCVVVVVVVVPDPDPDPDPPPPPPPPDDQWDWDADDDPPPPGIDIGGPDDD